Protein AF-A0A920UHJ7-F1 (afdb_monomer_lite)

Structure (mmCIF, N/CA/C/O backbone):
data_AF-A0A920UHJ7-F1
#
_entry.id   AF-A0A920UHJ7-F1
#
loop_
_atom_site.group_PDB
_atom_site.id
_atom_site.type_symbol
_atom_site.label_atom_id
_atom_site.label_alt_id
_atom_site.label_comp_id
_atom_site.label_asym_id
_atom_site.label_entity_id
_atom_site.label_seq_id
_atom_site.pdbx_PDB_ins_code
_atom_site.Cartn_x
_atom_site.Cartn_y
_atom_site.Cartn_z
_atom_site.occupancy
_atom_site.B_iso_or_equiv
_atom_site.auth_seq_id
_atom_site.auth_comp_id
_atom_site.auth_asym_id
_atom_site.auth_atom_id
_atom_site.pdbx_PDB_model_num
ATOM 1 N N . MET A 1 1 ? -5.731 12.413 8.109 1.00 67.94 1 MET A N 1
ATOM 2 C CA . MET A 1 1 ? -5.142 12.450 6.757 1.00 67.94 1 MET A CA 1
ATOM 3 C C . MET A 1 1 ? -5.422 11.106 6.135 1.00 67.94 1 MET A C 1
ATOM 5 O O . MET A 1 1 ? -5.108 10.111 6.773 1.00 67.94 1 MET A O 1
ATOM 9 N N . THR A 1 2 ? -6.055 11.079 4.972 1.00 84.75 2 THR A N 1
ATOM 10 C CA . THR A 1 2 ? -6.350 9.841 4.248 1.00 84.75 2 THR A CA 1
ATOM 11 C C . THR A 1 2 ? -5.402 9.758 3.066 1.00 84.75 2 THR A C 1
ATOM 13 O O . THR A 1 2 ? -5.240 10.725 2.326 1.00 84.75 2 THR A O 1
ATOM 16 N N . TRP A 1 3 ? -4.739 8.622 2.911 1.00 86.12 3 TRP A N 1
ATOM 17 C CA . TRP A 1 3 ? -3.847 8.355 1.792 1.00 86.12 3 TRP A CA 1
ATOM 18 C C . TRP A 1 3 ? -4.098 6.941 1.284 1.00 86.12 3 TRP A C 1
ATOM 20 O O . TRP A 1 3 ? -4.633 6.095 2.001 1.00 86.12 3 TRP A O 1
ATOM 30 N N . VAL A 1 4 ? -3.709 6.699 0.039 1.00 88.62 4 VAL A N 1
ATOM 31 C CA . VAL A 1 4 ? -3.711 5.371 -0.567 1.00 88.62 4 VAL A CA 1
ATOM 32 C C . VAL A 1 4 ? -2.315 5.104 -1.101 1.00 88.62 4 VAL A C 1
ATOM 34 O O . VAL A 1 4 ? -1.770 5.894 -1.871 1.00 88.62 4 VAL A O 1
ATOM 37 N N . CYS A 1 5 ? -1.712 4.014 -0.644 1.00 90.06 5 CYS A N 1
ATOM 38 C CA . CYS A 1 5 ? -0.465 3.524 -1.212 1.00 90.06 5 CYS A CA 1
ATOM 39 C C . CYS A 1 5 ? -0.779 2.676 -2.448 1.00 90.06 5 CYS A C 1
ATOM 41 O O . CYS A 1 5 ? -1.850 2.080 -2.552 1.00 90.06 5 CYS A O 1
ATOM 43 N N . GLY A 1 6 ? 0.164 2.602 -3.381 1.00 91.94 6 GLY A N 1
ATOM 44 C CA . GLY A 1 6 ? 0.053 1.746 -4.554 1.00 91.94 6 GLY A CA 1
ATOM 45 C C . GLY A 1 6 ? 1.427 1.399 -5.102 1.00 91.94 6 GLY A C 1
ATOM 46 O O . GLY A 1 6 ? 2.406 2.105 -4.850 1.00 91.94 6 GLY A O 1
ATOM 47 N N . PHE A 1 7 ? 1.497 0.305 -5.854 1.00 94.50 7 PHE A N 1
ATOM 48 C CA . PHE A 1 7 ? 2.708 -0.063 -6.574 1.00 94.50 7 PHE A CA 1
ATOM 49 C C . PHE A 1 7 ? 2.784 0.670 -7.911 1.00 94.50 7 PHE A C 1
ATOM 51 O O . PHE A 1 7 ? 1.801 0.768 -8.643 1.00 94.50 7 PHE A O 1
ATOM 58 N N . CYS A 1 8 ? 3.986 1.130 -8.250 1.00 95.06 8 CYS A N 1
ATOM 59 C CA . CYS A 1 8 ? 4.299 1.733 -9.538 1.00 95.06 8 CYS A CA 1
ATOM 60 C C . CYS A 1 8 ? 5.416 0.934 -10.209 1.00 95.06 8 CYS A C 1
ATOM 62 O O . CYS A 1 8 ? 6.443 0.655 -9.588 1.00 95.06 8 CYS A O 1
ATOM 64 N N . LEU A 1 9 ? 5.240 0.607 -11.490 1.00 95.81 9 LEU A N 1
ATOM 65 C CA . LEU A 1 9 ? 6.309 0.036 -12.300 1.00 95.81 9 LEU A CA 1
ATOM 66 C C . LEU A 1 9 ? 7.188 1.156 -12.863 1.00 95.81 9 LEU A C 1
ATOM 68 O O . LEU A 1 9 ? 6.716 2.013 -13.612 1.00 95.81 9 LEU A O 1
ATOM 72 N N . MET A 1 10 ? 8.472 1.142 -12.512 1.00 96.75 10 MET A N 1
ATOM 73 C CA . MET A 1 10 ? 9.431 2.133 -12.998 1.00 96.75 10 MET A CA 1
ATOM 74 C C . MET A 1 10 ? 9.731 1.927 -14.491 1.00 96.75 10 MET A C 1
ATOM 76 O O . MET A 1 10 ? 9.744 0.802 -14.999 1.00 96.75 10 MET A O 1
ATOM 80 N N . LYS A 1 11 ? 9.976 3.026 -15.216 1.00 96.38 11 LYS A N 1
ATOM 81 C CA . LYS A 1 11 ? 10.207 2.996 -16.675 1.00 96.38 11 LYS A CA 1
ATOM 82 C C . LYS A 1 11 ? 11.462 2.215 -17.071 1.00 96.38 11 LYS A C 1
ATOM 84 O O . LYS A 1 11 ? 11.521 1.687 -18.173 1.00 96.38 11 LYS A O 1
ATOM 89 N N . ASP A 1 12 ? 12.441 2.163 -16.182 1.00 96.88 12 ASP A N 1
ATOM 90 C CA . ASP A 1 12 ? 13.736 1.503 -16.322 1.00 96.88 12 ASP A CA 1
ATOM 91 C C . ASP A 1 12 ? 13.788 0.136 -15.619 1.00 96.88 12 ASP A C 1
ATOM 93 O O . ASP A 1 12 ? 14.871 -0.367 -15.318 1.00 96.88 12 ASP A O 1
ATOM 97 N N . HIS A 1 13 ? 12.631 -0.485 -15.355 1.00 96.38 13 HIS A N 1
ATOM 98 C CA . HIS A 1 13 ? 12.586 -1.846 -14.824 1.00 96.38 13 HIS A CA 1
ATOM 99 C C . HIS A 1 13 ? 13.326 -2.834 -15.738 1.00 96.38 13 HIS A C 1
ATOM 101 O O . HIS A 1 13 ? 13.365 -2.677 -16.956 1.00 96.38 13 HIS A O 1
ATOM 107 N N . ASP A 1 14 ? 13.871 -3.895 -15.140 1.00 97.50 14 ASP A N 1
ATOM 108 C CA . ASP A 1 14 ? 14.475 -5.005 -15.877 1.00 97.50 14 ASP A CA 1
ATOM 109 C C . ASP A 1 14 ? 13.395 -5.750 -16.687 1.00 97.50 14 ASP A C 1
ATOM 111 O O . ASP A 1 14 ? 12.550 -6.421 -16.077 1.00 97.50 14 ASP A O 1
ATOM 115 N N . PRO A 1 15 ? 13.407 -5.686 -18.034 1.00 96.75 15 PRO A N 1
ATOM 116 C CA . PRO A 1 15 ? 12.359 -6.294 -18.851 1.00 96.75 15 PRO A CA 1
ATOM 117 C C . PRO A 1 15 ? 12.280 -7.815 -18.683 1.00 96.75 15 PRO A C 1
ATOM 119 O O . PRO A 1 15 ? 11.213 -8.398 -18.850 1.00 96.75 15 PRO A O 1
ATOM 122 N N . ALA A 1 16 ? 13.381 -8.471 -18.291 1.00 98.19 16 ALA A N 1
ATOM 123 C CA . ALA A 1 16 ? 13.403 -9.913 -18.046 1.00 98.19 16 ALA A CA 1
ATOM 124 C C . ALA A 1 16 ? 12.658 -10.323 -16.762 1.00 98.19 16 ALA A C 1
ATOM 126 O O . ALA A 1 16 ? 12.503 -11.515 -16.488 1.00 98.19 16 ALA A O 1
ATOM 127 N N . LYS A 1 17 ? 12.217 -9.355 -15.948 1.00 97.81 17 LYS A N 1
ATOM 128 C CA . LYS A 1 17 ? 11.470 -9.586 -14.705 1.00 97.81 17 LYS A CA 1
ATOM 129 C C . LYS A 1 17 ? 9.997 -9.205 -14.804 1.00 97.81 17 LYS A C 1
ATOM 131 O O . LYS A 1 17 ? 9.311 -9.342 -13.799 1.00 97.81 17 LYS A O 1
ATOM 136 N N . LEU A 1 18 ? 9.508 -8.751 -15.960 1.00 97.56 18 LEU A N 1
ATOM 137 C CA . LEU A 1 18 ? 8.147 -8.226 -16.092 1.00 97.56 18 LEU A CA 1
ATOM 138 C C . LEU A 1 18 ? 7.082 -9.215 -15.597 1.00 97.56 18 LEU A C 1
ATOM 140 O O . LEU A 1 18 ? 6.264 -8.847 -14.760 1.00 97.56 18 LEU A O 1
ATOM 144 N N . ASP A 1 19 ? 7.163 -10.476 -16.022 1.00 98.19 19 ASP A N 1
ATOM 145 C CA . ASP A 1 19 ? 6.229 -11.520 -15.583 1.00 98.19 19 ASP A CA 1
ATOM 146 C C . ASP A 1 19 ? 6.273 -11.704 -14.061 1.00 98.19 19 ASP A C 1
ATOM 148 O O . ASP A 1 19 ? 5.243 -11.675 -13.403 1.00 98.19 19 ASP A O 1
ATOM 152 N N . LYS A 1 20 ? 7.473 -11.757 -13.468 1.00 98.12 20 LYS A N 1
ATOM 153 C CA . LYS A 1 20 ? 7.641 -11.886 -12.009 1.00 98.12 20 LYS A CA 1
ATOM 154 C C . LYS A 1 20 ? 7.105 -10.686 -11.233 1.00 98.12 20 LYS A C 1
ATOM 156 O O . LYS A 1 20 ? 6.670 -10.838 -10.095 1.00 98.12 20 LYS A O 1
ATOM 161 N N . ILE A 1 21 ? 7.202 -9.488 -11.808 1.00 98.06 21 ILE A N 1
ATOM 162 C CA . ILE A 1 21 ? 6.641 -8.279 -11.205 1.00 98.06 21 ILE A CA 1
ATOM 163 C C . ILE A 1 21 ? 5.120 -8.413 -11.154 1.00 98.06 21 ILE A C 1
ATOM 165 O O . ILE A 1 21 ? 4.53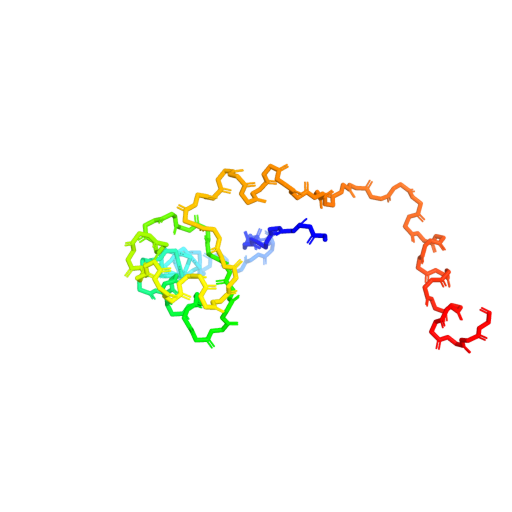5 -8.171 -10.103 1.00 98.06 21 ILE A O 1
ATOM 169 N N . TYR A 1 22 ? 4.488 -8.836 -12.250 1.00 97.88 22 TYR A N 1
ATOM 170 C CA . TYR A 1 22 ? 3.044 -9.050 -12.273 1.00 97.88 22 TYR A CA 1
ATOM 171 C C . TYR A 1 22 ? 2.602 -10.228 -11.402 1.00 97.88 22 TYR A C 1
ATOM 173 O O . TYR A 1 22 ? 1.629 -10.071 -10.675 1.00 97.88 22 TYR A O 1
ATOM 181 N N . ASP A 1 23 ? 3.358 -11.329 -11.359 1.00 98.31 23 ASP A N 1
ATOM 182 C CA . ASP A 1 23 ? 3.103 -12.444 -10.438 1.00 98.31 23 ASP A CA 1
ATOM 183 C C . ASP A 1 23 ? 3.068 -11.962 -8.979 1.00 98.31 23 ASP A C 1
ATOM 185 O O . ASP A 1 23 ? 2.201 -12.356 -8.199 1.00 98.31 23 ASP A O 1
ATOM 189 N N . TYR A 1 24 ? 3.999 -11.077 -8.601 1.00 97.56 24 TYR A N 1
ATOM 190 C CA . TYR A 1 24 ? 4.013 -10.478 -7.269 1.00 97.56 24 TYR A CA 1
ATOM 191 C C . TYR A 1 24 ? 2.807 -9.563 -7.031 1.00 97.56 24 TYR A C 1
ATOM 193 O O . TYR A 1 24 ? 2.195 -9.640 -5.968 1.00 97.56 24 TYR A O 1
ATOM 201 N N . LEU A 1 25 ? 2.461 -8.700 -7.992 1.00 97.00 25 LEU A N 1
ATOM 202 C CA . LEU A 1 25 ? 1.313 -7.797 -7.864 1.00 97.00 25 LEU A CA 1
ATOM 203 C C . LEU A 1 25 ? 0.001 -8.576 -7.722 1.00 97.00 25 LEU A C 1
ATOM 205 O O . LEU A 1 25 ? -0.805 -8.243 -6.855 1.00 97.00 25 LEU A O 1
ATOM 209 N N . ASP A 1 26 ? -0.185 -9.637 -8.504 1.00 97.06 26 ASP A N 1
ATOM 210 C CA . ASP A 1 26 ? -1.352 -10.515 -8.410 1.00 97.06 26 ASP A CA 1
ATOM 211 C C . ASP A 1 26 ? -1.402 -11.240 -7.059 1.00 97.06 26 ASP A C 1
ATOM 213 O O . ASP A 1 26 ? -2.460 -11.297 -6.425 1.00 97.06 26 ASP A O 1
ATOM 217 N N . ALA A 1 27 ? -0.262 -11.748 -6.579 1.00 97.75 27 ALA A N 1
ATOM 218 C CA . ALA A 1 27 ? -0.172 -12.384 -5.268 1.00 97.75 27 ALA A CA 1
ATOM 219 C C . ALA A 1 27 ? -0.497 -11.400 -4.133 1.00 97.75 27 ALA A C 1
ATOM 221 O O . ALA A 1 27 ? -1.308 -11.720 -3.264 1.00 97.75 27 ALA A O 1
ATOM 222 N N . TYR A 1 28 ? 0.072 -10.192 -4.166 1.00 96.50 28 TYR A N 1
ATOM 223 C CA . TYR A 1 28 ? -0.202 -9.137 -3.190 1.00 96.50 28 TYR A CA 1
ATOM 224 C C . TYR A 1 28 ? -1.683 -8.742 -3.184 1.00 96.50 28 TYR A C 1
ATOM 226 O O . TYR A 1 28 ? -2.288 -8.613 -2.126 1.00 96.50 28 TYR A O 1
ATOM 234 N N . MET A 1 29 ? -2.302 -8.629 -4.362 1.00 96.50 29 MET A N 1
ATOM 235 C CA . MET A 1 29 ? -3.718 -8.281 -4.496 1.00 96.50 29 MET A CA 1
ATOM 236 C C . MET A 1 29 ? -4.675 -9.418 -4.104 1.00 96.50 29 MET A C 1
ATOM 238 O O . MET A 1 29 ? -5.897 -9.228 -4.141 1.00 96.50 29 MET A O 1
ATOM 242 N N . SER A 1 30 ? -4.165 -10.589 -3.714 1.00 98.19 30 SER A N 1
ATOM 243 C CA . SER A 1 30 ? -4.984 -11.710 -3.259 1.00 98.19 30 SER A CA 1
ATOM 244 C C . SER A 1 30 ? -5.777 -11.379 -1.986 1.00 98.19 30 SER A C 1
ATOM 246 O O . SER A 1 30 ? -5.450 -10.478 -1.211 1.00 98.19 30 SER A O 1
ATOM 248 N N . VAL A 1 31 ? -6.859 -12.129 -1.756 1.00 98.12 31 VAL A N 1
ATOM 249 C CA . VAL A 1 31 ? -7.658 -11.996 -0.526 1.00 98.12 31 VAL A CA 1
ATOM 250 C C . VAL A 1 31 ? -6.826 -12.362 0.700 1.00 98.12 31 VAL A C 1
ATOM 252 O O . VAL A 1 31 ? -6.921 -11.682 1.713 1.00 98.12 31 VAL A O 1
ATOM 255 N N . GLU A 1 32 ? -5.998 -13.403 0.605 1.00 98.19 32 GLU A N 1
ATOM 256 C CA . GLU A 1 32 ? -5.171 -13.884 1.713 1.00 98.19 32 GLU A CA 1
ATOM 257 C C . GLU A 1 32 ? -4.153 -12.830 2.160 1.00 98.19 32 GLU A C 1
ATOM 259 O O . GLU A 1 32 ? -4.096 -12.500 3.345 1.00 98.19 32 GLU A O 1
ATOM 264 N N . SER A 1 33 ? -3.421 -12.234 1.213 1.00 97.94 33 SER A N 1
ATOM 265 C CA . SER A 1 33 ? -2.484 -11.143 1.498 1.00 97.94 33 SER A CA 1
ATOM 266 C C . SER A 1 33 ? -3.187 -9.928 2.101 1.00 97.94 33 SER A C 1
ATOM 268 O O . SER A 1 33 ? -2.723 -9.393 3.107 1.00 97.94 33 SER A O 1
ATOM 270 N N . GLY A 1 34 ? -4.347 -9.541 1.560 1.00 97.06 34 GLY A N 1
ATOM 271 C CA . GLY A 1 34 ? -5.125 -8.433 2.108 1.00 97.06 34 GLY A CA 1
ATOM 272 C C . GLY A 1 34 ? -5.660 -8.695 3.520 1.00 97.06 34 GLY A C 1
ATOM 273 O O . GLY A 1 34 ? -5.619 -7.808 4.366 1.00 97.06 34 GLY A O 1
ATOM 274 N N . VAL A 1 35 ? -6.139 -9.911 3.807 1.00 97.75 35 VAL A N 1
ATOM 275 C CA . VAL A 1 35 ? -6.584 -10.300 5.158 1.00 97.75 35 VAL A CA 1
ATOM 276 C C . VAL A 1 35 ? -5.417 -10.231 6.136 1.00 97.75 35 VAL A C 1
ATOM 278 O O . VAL A 1 35 ? -5.582 -9.715 7.241 1.00 97.75 35 VAL A O 1
ATOM 281 N N . TYR A 1 36 ? -4.244 -10.717 5.728 1.00 97.81 36 TYR A N 1
ATOM 282 C CA . TYR A 1 36 ? -3.042 -10.664 6.549 1.00 97.81 36 TYR A CA 1
ATOM 283 C C . TYR A 1 36 ? -2.639 -9.217 6.873 1.00 97.81 36 TYR A C 1
ATOM 285 O O . TYR A 1 36 ? -2.436 -8.899 8.043 1.00 97.81 36 TYR A O 1
ATOM 293 N N . GLU A 1 37 ? -2.605 -8.312 5.887 1.00 96.81 37 GLU A N 1
ATOM 294 C CA . GLU A 1 37 ? -2.321 -6.887 6.137 1.00 96.81 37 GLU A CA 1
ATOM 295 C C . GLU A 1 37 ? -3.313 -6.242 7.111 1.00 96.81 37 GLU A C 1
ATOM 297 O O . GLU A 1 37 ? -2.899 -5.536 8.037 1.00 96.81 37 GLU A O 1
ATOM 302 N N . ILE A 1 38 ? -4.610 -6.513 6.936 1.00 95.81 38 ILE A N 1
ATOM 303 C CA . ILE A 1 38 ? -5.657 -5.961 7.802 1.00 95.81 38 ILE A CA 1
ATOM 304 C C . ILE A 1 38 ? -5.483 -6.470 9.231 1.00 95.81 38 ILE A C 1
ATOM 306 O O . ILE A 1 38 ? -5.495 -5.681 10.172 1.00 95.81 38 ILE A O 1
ATOM 310 N N . VAL A 1 39 ? -5.337 -7.782 9.414 1.00 96.94 39 VAL A N 1
ATOM 311 C CA . VAL A 1 39 ? -5.410 -8.411 10.738 1.00 96.94 39 VAL A CA 1
ATOM 312 C C . VAL A 1 39 ? -4.108 -8.278 11.521 1.00 96.94 39 VAL A C 1
ATOM 314 O O . VAL A 1 39 ? -4.166 -7.996 12.720 1.00 96.94 39 VAL A O 1
ATOM 317 N N . GLU A 1 40 ? -2.963 -8.467 10.867 1.00 97.31 40 GLU A N 1
ATOM 318 C CA . GLU A 1 40 ? -1.658 -8.524 11.533 1.00 97.31 40 GLU A CA 1
ATOM 319 C C . GLU A 1 40 ? -0.975 -7.159 11.595 1.00 97.31 40 GLU A C 1
ATOM 321 O O . GLU A 1 40 ? -0.325 -6.839 12.591 1.00 97.31 40 GLU A O 1
ATOM 326 N N . TYR A 1 41 ? -1.126 -6.332 10.555 1.00 95.19 41 TYR A N 1
ATOM 327 C CA . TYR A 1 41 ? -0.483 -5.015 10.502 1.00 95.19 41 TYR A CA 1
ATOM 328 C C . TYR A 1 41 ? -1.436 -3.852 10.774 1.00 95.19 41 TYR A C 1
ATOM 330 O O . TYR A 1 41 ? -0.970 -2.741 11.026 1.00 95.19 41 TYR A O 1
ATOM 338 N N . GLY A 1 42 ? -2.752 -4.081 10.746 1.00 93.62 42 GLY A N 1
ATOM 339 C CA . GLY A 1 42 ? -3.740 -3.016 10.909 1.00 93.62 42 GLY A CA 1
ATOM 340 C C . GLY A 1 42 ? -3.778 -2.047 9.725 1.00 93.62 42 GLY A C 1
ATOM 341 O O . GLY A 1 42 ? -4.254 -0.924 9.882 1.00 93.62 42 GLY A O 1
ATOM 342 N N . TYR A 1 43 ? -3.275 -2.450 8.553 1.00 92.50 43 TYR A N 1
ATOM 343 C CA . TYR A 1 43 ? -3.341 -1.650 7.330 1.00 92.50 43 TYR A CA 1
ATOM 344 C C . TYR A 1 43 ? -4.546 -2.050 6.484 1.00 92.50 43 TYR A C 1
ATOM 346 O O . TYR A 1 43 ? -4.836 -3.226 6.294 1.00 92.50 43 TYR A O 1
ATOM 354 N N . GLY A 1 44 ? -5.261 -1.053 5.962 1.00 90.50 44 GLY A N 1
ATOM 355 C CA . GLY A 1 44 ? -6.311 -1.302 4.980 1.00 90.50 44 GLY A CA 1
ATOM 356 C C . GLY A 1 44 ? -5.711 -1.745 3.646 1.00 90.50 44 GLY A C 1
ATOM 357 O O . GLY A 1 44 ? -4.647 -1.266 3.265 1.00 90.50 44 GLY A O 1
ATOM 358 N N . HIS A 1 45 ? -6.420 -2.610 2.921 1.00 93.50 45 HIS A N 1
ATOM 359 C CA . HIS A 1 45 ? -5.953 -3.168 1.651 1.00 93.50 45 HIS A CA 1
ATOM 360 C C . HIS A 1 45 ? -6.846 -2.758 0.465 1.00 93.50 45 HIS A C 1
ATOM 362 O O . HIS A 1 45 ? -8.049 -2.556 0.611 1.00 93.50 45 HIS A O 1
ATOM 368 N N . GLY A 1 46 ? -6.286 -2.674 -0.746 1.00 91.81 46 GLY A N 1
ATOM 369 C CA . GLY A 1 46 ? -7.020 -2.254 -1.952 1.00 91.81 46 GLY A CA 1
ATOM 370 C C . GLY A 1 46 ? -8.069 -3.254 -2.467 1.00 91.81 46 GLY A C 1
ATOM 371 O O . GLY A 1 46 ? -8.835 -2.933 -3.373 1.00 91.81 46 GLY A O 1
ATOM 372 N N . ASN A 1 47 ? -8.118 -4.470 -1.914 1.00 93.56 47 ASN A N 1
ATOM 373 C CA . ASN A 1 47 ? -9.076 -5.508 -2.299 1.00 93.56 47 ASN A CA 1
ATOM 374 C C . ASN A 1 47 ? -10.271 -5.551 -1.332 1.00 93.56 47 ASN A C 1
ATOM 376 O O . ASN A 1 47 ? -10.146 -6.046 -0.213 1.00 93.56 47 ASN A O 1
ATOM 380 N N . ALA A 1 48 ? -11.449 -5.114 -1.787 1.00 91.94 48 ALA A N 1
ATOM 381 C CA . ALA A 1 48 ? -12.682 -5.122 -0.989 1.00 91.94 48 ALA A CA 1
ATOM 382 C C . ALA A 1 48 ? -13.049 -6.515 -0.440 1.00 91.94 48 ALA A C 1
ATOM 384 O O . ALA A 1 48 ? -13.530 -6.630 0.686 1.00 91.94 48 ALA A O 1
ATOM 385 N N . LYS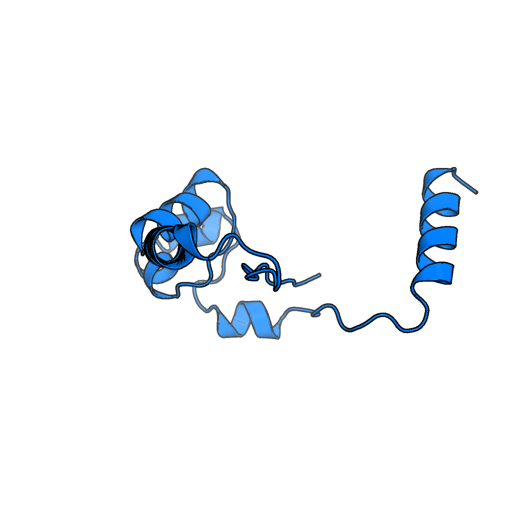 A 1 49 ? -12.729 -7.590 -1.174 1.00 94.56 49 LYS A N 1
ATOM 386 C CA . LYS A 1 49 ? -12.986 -8.970 -0.731 1.00 94.56 49 LYS A CA 1
ATOM 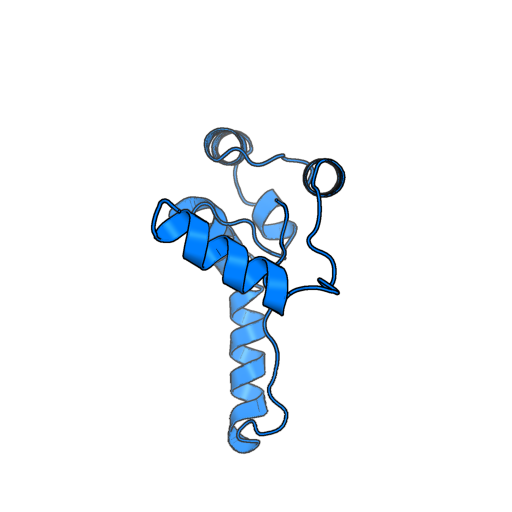387 C C . LYS A 1 49 ? -12.154 -9.370 0.489 1.00 94.56 49 LYS A C 1
ATOM 389 O O . LYS A 1 49 ? -12.544 -10.275 1.218 1.00 94.56 49 LYS A O 1
ATOM 394 N N . ALA A 1 50 ? -11.015 -8.714 0.726 1.00 95.38 50 ALA A N 1
ATOM 395 C CA . ALA A 1 50 ? -10.238 -8.928 1.943 1.00 95.38 50 ALA A CA 1
ATOM 396 C C . ALA A 1 50 ? -10.989 -8.407 3.175 1.00 95.38 50 ALA A C 1
ATOM 398 O O . ALA A 1 50 ? -11.053 -9.102 4.183 1.00 95.38 50 ALA A O 1
ATOM 399 N N . PHE A 1 51 ? -11.637 -7.241 3.076 1.00 93.69 51 PHE A N 1
ATOM 400 C CA . PHE A 1 51 ? -12.492 -6.725 4.150 1.00 93.69 51 PHE A CA 1
ATOM 401 C C . PHE A 1 51 ? -13.708 -7.622 4.396 1.00 93.69 51 PHE A C 1
ATOM 403 O O . PHE A 1 51 ? -14.032 -7.890 5.548 1.00 93.69 51 PHE A O 1
ATOM 410 N N . GLU A 1 52 ? -14.339 -8.142 3.339 1.00 93.81 52 GLU A N 1
ATOM 411 C CA . GLU A 1 52 ? -15.452 -9.102 3.452 1.00 93.81 52 GLU A CA 1
ATOM 412 C C . GLU A 1 52 ? -15.047 -10.402 4.170 1.00 93.81 52 GLU A C 1
ATOM 414 O O . GLU A 1 52 ? -15.871 -11.029 4.837 1.00 93.81 52 GLU A O 1
ATOM 419 N N . ALA A 1 53 ? -13.778 -10.804 4.047 1.00 95.88 53 ALA A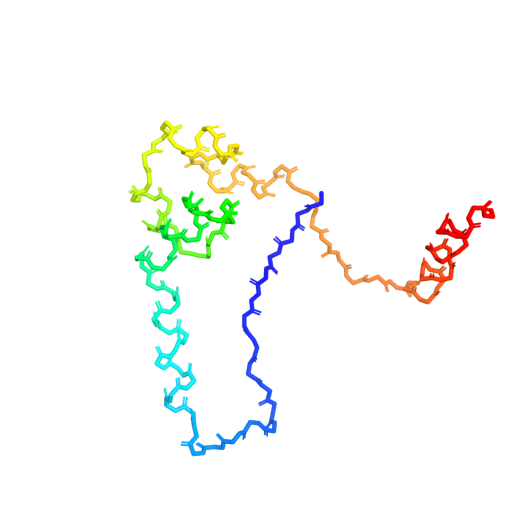 N 1
ATOM 420 C CA . ALA A 1 53 ? -13.235 -12.002 4.678 1.00 95.88 53 ALA A CA 1
ATOM 421 C C . ALA A 1 53 ? -12.830 -11.799 6.154 1.00 95.88 53 ALA A 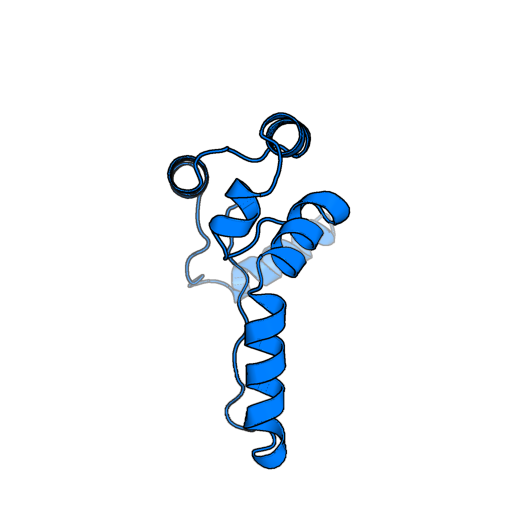C 1
ATOM 423 O O . ALA A 1 53 ? -12.653 -12.783 6.875 1.00 95.88 53 ALA A O 1
ATOM 424 N N . VAL A 1 54 ? -12.703 -10.555 6.633 1.00 95.50 54 VAL A N 1
ATOM 425 C CA . VAL A 1 54 ? -12.393 -10.249 8.038 1.00 95.50 54 VAL A CA 1
ATOM 426 C C . VAL A 1 54 ? -13.685 -10.063 8.831 1.00 95.50 54 VAL A C 1
ATOM 428 O O . VAL A 1 54 ? -14.619 -9.386 8.411 1.00 95.50 54 VAL A O 1
ATOM 431 N N . SER A 1 55 ? -13.747 -10.651 10.031 1.00 95.19 55 SER A N 1
ATOM 432 C CA . SER A 1 55 ? -14.947 -10.534 10.864 1.00 95.19 55 SER A CA 1
ATOM 433 C C . SER A 1 55 ? -15.263 -9.065 11.216 1.00 95.19 55 SER A C 1
ATOM 435 O O . SER A 1 55 ? -14.346 -8.311 11.562 1.00 95.19 55 SER A O 1
ATOM 437 N N . PRO A 1 56 ? -16.549 -8.660 11.259 1.00 93.81 56 PRO A N 1
ATOM 438 C CA . PRO A 1 56 ? -16.930 -7.301 11.653 1.00 93.81 56 PRO A CA 1
ATOM 439 C C . PRO A 1 56 ? -16.417 -6.893 13.041 1.00 93.81 56 PRO A C 1
ATOM 441 O O . PRO A 1 56 ? -16.090 -5.731 13.269 1.00 93.81 56 PRO A O 1
ATOM 444 N N . GLY A 1 57 ? -16.316 -7.852 13.972 1.00 95.56 57 GLY A N 1
ATOM 445 C CA . GLY A 1 57 ? -15.757 -7.621 15.306 1.00 95.56 57 GLY A CA 1
ATOM 446 C C . GLY A 1 57 ? -14.283 -7.219 15.259 1.00 95.56 57 GLY A C 1
ATOM 447 O O . GLY A 1 57 ? -13.905 -6.248 15.910 1.00 95.56 57 GLY A O 1
ATOM 448 N N . LYS A 1 58 ? -13.479 -7.906 14.437 1.00 95.44 58 LYS A N 1
ATOM 449 C CA . LYS A 1 58 ? -12.059 -7.579 14.257 1.00 95.44 58 LYS A CA 1
ATOM 450 C C . LYS A 1 58 ? -11.866 -6.264 13.504 1.00 95.44 58 LYS A C 1
ATOM 452 O O . LYS A 1 58 ? -11.034 -5.463 13.912 1.00 95.44 58 LYS A O 1
ATOM 457 N N . LEU A 1 59 ? -12.662 -5.998 12.463 1.00 94.25 59 LEU A N 1
ATOM 458 C CA . LEU A 1 59 ? -12.631 -4.706 11.764 1.00 94.25 59 LEU A CA 1
ATOM 459 C C . LEU A 1 59 ? -12.911 -3.549 12.729 1.00 94.25 59 LEU A C 1
ATOM 461 O O . LEU A 1 59 ? -12.154 -2.584 12.770 1.00 94.25 59 LEU A O 1
ATOM 465 N N . LYS A 1 60 ? -13.936 -3.689 13.576 1.00 93.56 60 LYS A N 1
ATOM 466 C CA . LYS A 1 60 ? -14.266 -2.694 14.599 1.00 93.56 60 LYS A CA 1
ATOM 467 C C . LYS A 1 60 ? -13.153 -2.522 15.637 1.00 93.56 60 LYS A C 1
ATOM 469 O O . LYS A 1 60 ? -12.872 -1.392 16.020 1.00 93.56 60 LYS A O 1
ATOM 474 N N . GLU A 1 61 ? -12.537 -3.612 16.098 1.00 95.38 61 GLU A N 1
ATOM 475 C CA . GLU A 1 61 ? -11.392 -3.580 17.025 1.00 95.38 61 GLU A CA 1
ATOM 476 C C . GLU A 1 61 ? -10.213 -2.783 16.447 1.00 95.38 61 GLU A C 1
ATOM 478 O O . GLU A 1 61 ? -9.595 -1.996 17.158 1.00 95.38 61 GLU A O 1
ATOM 483 N N . LEU A 1 62 ? -9.947 -2.945 15.149 1.00 93.88 62 LEU A N 1
ATOM 484 C CA . LEU A 1 62 ? -8.884 -2.253 14.418 1.00 93.88 62 LEU A CA 1
ATOM 485 C C . LEU A 1 62 ? -9.253 -0.816 14.001 1.00 93.88 62 LEU A C 1
ATOM 487 O O . LEU A 1 62 ? -8.417 -0.102 13.458 1.00 93.88 62 LEU A O 1
ATOM 491 N N . GLY A 1 63 ? -10.493 -0.379 14.244 1.00 90.62 63 GLY A N 1
ATOM 492 C CA . GLY A 1 63 ? -10.972 0.953 13.866 1.00 90.62 63 GLY A CA 1
ATOM 493 C C . GLY A 1 63 ? -11.379 1.092 12.396 1.00 90.62 63 GLY A C 1
ATOM 494 O O . GLY A 1 63 ? -11.566 2.211 11.922 1.00 90.62 63 GLY A O 1
ATOM 495 N N . PHE A 1 64 ? -11.549 -0.018 11.676 1.00 90.12 64 PHE A N 1
ATOM 496 C CA . PHE A 1 64 ? -12.058 -0.009 10.309 1.00 90.12 64 PHE A CA 1
ATOM 497 C C . PHE A 1 64 ? -13.584 0.093 10.267 1.00 90.12 64 PHE A C 1
ATOM 499 O O . PHE A 1 64 ? -14.301 -0.500 11.078 1.00 90.12 64 PHE A O 1
ATOM 506 N N . SER A 1 65 ? -14.081 0.809 9.256 1.00 84.31 65 SER A N 1
ATOM 507 C CA . SER A 1 65 ? -15.483 0.726 8.854 1.00 84.31 65 SER A CA 1
ATOM 508 C C . SER A 1 65 ? -15.727 -0.570 8.082 1.00 84.31 65 SER A C 1
ATOM 510 O O . SER A 1 65 ? -14.878 -1.016 7.313 1.00 84.31 65 SER A O 1
ATOM 512 N N . THR A 1 66 ? -16.918 -1.148 8.228 1.00 82.75 66 THR A N 1
ATOM 513 C CA . THR A 1 66 ? -17.398 -2.209 7.326 1.00 82.75 66 THR A CA 1
ATOM 514 C C . THR A 1 66 ? -17.870 -1.653 5.978 1.00 82.75 66 THR A C 1
ATOM 516 O O . THR A 1 66 ? -18.218 -2.423 5.090 1.00 82.75 66 THR A O 1
ATOM 519 N N . ASN A 1 67 ? -17.907 -0.325 5.828 1.00 84.31 67 ASN A N 1
ATOM 520 C CA . ASN A 1 67 ? -18.227 0.382 4.597 1.00 84.31 67 ASN A CA 1
ATOM 521 C C . ASN A 1 67 ? -17.023 1.238 4.170 1.00 84.31 67 ASN A C 1
ATOM 523 O O . ASN A 1 67 ? -16.740 2.285 4.759 1.00 84.31 67 ASN A O 1
ATOM 527 N N . ALA A 1 68 ? -16.312 0.782 3.137 1.00 78.25 68 ALA A N 1
ATOM 528 C CA . ALA A 1 68 ? -15.139 1.472 2.613 1.00 78.25 68 ALA A CA 1
ATOM 529 C C . ALA A 1 68 ? -15.479 2.864 2.050 1.00 78.25 68 ALA A C 1
ATOM 531 O O . ALA A 1 68 ? -14.695 3.793 2.225 1.00 78.25 68 ALA A O 1
ATOM 532 N N . GLU A 1 69 ? -16.649 3.041 1.428 1.00 82.25 69 GLU A N 1
ATOM 533 C CA . GLU A 1 69 ? -17.058 4.334 0.864 1.00 82.25 69 GLU A CA 1
ATOM 534 C C . GLU A 1 69 ? -17.252 5.384 1.957 1.00 82.25 69 GLU A C 1
ATOM 536 O O . GLU A 1 69 ? -16.750 6.497 1.831 1.00 82.25 69 GLU A O 1
ATOM 541 N N . GLU A 1 70 ? -17.906 5.021 3.064 1.00 84.38 70 GLU A N 1
ATOM 542 C CA . GLU A 1 70 ? -18.056 5.911 4.223 1.00 84.38 70 GLU A CA 1
ATOM 543 C C . GLU A 1 70 ? -16.696 6.309 4.808 1.00 84.38 70 GLU A C 1
ATOM 545 O O . GLU A 1 70 ? -16.469 7.481 5.120 1.00 84.38 70 GLU A O 1
ATOM 550 N N . MET A 1 71 ? -15.769 5.352 4.921 1.00 82.50 71 MET A N 1
ATOM 551 C CA . MET A 1 71 ? -14.425 5.613 5.437 1.00 82.50 71 MET A CA 1
ATOM 552 C C . MET A 1 71 ? -13.661 6.589 4.538 1.00 82.50 71 MET A C 1
ATOM 554 O O . MET A 1 71 ? -13.103 7.569 5.034 1.00 82.50 71 MET A O 1
ATOM 558 N N . LEU A 1 72 ? -13.669 6.361 3.222 1.00 85.44 72 LEU A N 1
ATOM 559 C CA . LEU A 1 72 ? -12.997 7.232 2.259 1.00 85.44 72 LEU A CA 1
ATOM 560 C C . LEU A 1 72 ? -13.657 8.619 2.211 1.00 85.44 72 LEU A C 1
ATOM 562 O O . LEU A 1 72 ? -12.948 9.619 2.260 1.00 85.44 72 LEU A O 1
ATOM 566 N N . ALA A 1 73 ? -14.991 8.700 2.200 1.00 87.94 73 ALA A N 1
ATOM 567 C CA . ALA A 1 73 ? -15.732 9.964 2.152 1.00 87.94 73 ALA A CA 1
ATOM 568 C C . ALA A 1 73 ? -15.547 10.831 3.409 1.00 87.94 73 ALA A C 1
ATOM 570 O O . ALA A 1 73 ? -15.619 12.055 3.327 1.00 87.94 73 ALA A O 1
ATOM 571 N N . SER A 1 74 ? -15.288 10.219 4.568 1.00 87.12 74 SER A N 1
ATOM 572 C CA . SER A 1 74 ? -14.951 10.948 5.800 1.00 87.12 74 SER A CA 1
ATOM 573 C C . SER A 1 74 ? -13.524 11.517 5.809 1.00 87.12 74 SER A C 1
ATOM 575 O O . SER A 1 74 ? -13.171 12.328 6.668 1.00 87.12 74 SER A O 1
ATOM 577 N N . GLY A 1 75 ? -12.688 11.071 4.870 1.00 86.88 75 GLY A N 1
ATOM 578 C CA . GLY A 1 75 ? -11.280 11.404 4.773 1.00 86.88 75 GLY A CA 1
ATOM 579 C C . GLY A 1 75 ? -10.993 12.737 4.090 1.00 86.88 75 GLY A C 1
ATOM 580 O O . GLY A 1 75 ? -11.705 13.169 3.191 1.00 86.88 75 GLY A O 1
ATOM 581 N N . ILE A 1 76 ? -9.870 13.354 4.463 1.00 90.69 76 ILE A N 1
ATOM 582 C CA . ILE A 1 76 ? -9.243 14.423 3.675 1.00 90.69 76 ILE A CA 1
ATOM 583 C C . ILE A 1 76 ? -8.056 13.798 2.949 1.00 90.69 76 ILE A C 1
ATOM 585 O O . ILE A 1 76 ? -7.080 13.403 3.602 1.00 90.69 76 ILE A O 1
ATOM 589 N N . PHE A 1 77 ? -8.164 13.684 1.626 1.00 89.88 77 PHE A N 1
ATOM 590 C CA . PHE A 1 77 ? -7.103 13.152 0.778 1.00 89.88 77 PHE A CA 1
ATOM 591 C C . PHE A 1 77 ? -6.010 14.185 0.549 1.00 89.88 77 PHE A C 1
ATOM 593 O O . PHE A 1 77 ? -6.271 15.382 0.444 1.00 89.88 77 PHE A O 1
ATOM 600 N N . GLN A 1 78 ? -4.774 13.702 0.472 1.00 86.31 78 GLN A N 1
ATOM 601 C CA . GLN A 1 78 ? -3.657 14.542 0.075 1.00 86.31 78 GLN A CA 1
ATOM 602 C C . GLN A 1 78 ? -3.777 14.907 -1.411 1.00 86.31 78 GLN A C 1
ATOM 604 O O . GLN A 1 78 ? -3.959 14.036 -2.260 1.00 86.31 78 GLN A O 1
ATOM 609 N N . GLU A 1 79 ? -3.638 16.195 -1.710 1.00 87.12 79 GLU A N 1
ATOM 610 C CA . GLU A 1 79 ? -3.548 16.731 -3.068 1.00 87.12 79 GLU A CA 1
ATOM 611 C C . GLU A 1 79 ? -2.111 17.193 -3.370 1.00 87.12 79 GLU A C 1
ATOM 613 O O . GLU A 1 79 ? -1.324 17.393 -2.437 1.00 87.12 79 GLU A O 1
ATOM 618 N N . PRO A 1 80 ? -1.740 17.382 -4.653 1.00 89.62 80 PRO A N 1
ATOM 619 C CA . PRO A 1 80 ? -0.448 17.952 -5.018 1.00 89.62 80 PRO A CA 1
ATOM 620 C C . PRO A 1 80 ? -0.192 19.298 -4.326 1.00 89.62 80 PRO A C 1
ATOM 622 O O . PRO A 1 80 ? -0.962 20.250 -4.460 1.00 89.62 80 PRO A O 1
ATOM 625 N N . ILE A 1 81 ? 0.917 19.385 -3.594 1.00 90.31 81 ILE A N 1
ATOM 626 C CA . ILE A 1 81 ? 1.253 20.543 -2.765 1.00 90.31 81 ILE A CA 1
ATOM 627 C C . ILE A 1 81 ? 2.037 21.567 -3.598 1.00 90.31 81 ILE A C 1
ATOM 629 O O . ILE A 1 81 ? 3.205 21.365 -3.917 1.00 90.31 81 ILE A O 1
ATOM 633 N N . ALA A 1 82 ? 1.415 22.702 -3.922 1.00 93.94 82 ALA A N 1
ATOM 634 C CA . ALA A 1 82 ? 2.021 23.722 -4.787 1.00 93.94 82 ALA A CA 1
ATOM 635 C C . ALA A 1 82 ? 3.229 24.454 -4.164 1.00 93.94 82 ALA A C 1
ATOM 637 O O . ALA A 1 82 ? 4.084 24.963 -4.884 1.00 93.94 82 ALA A O 1
ATOM 638 N N . ASN A 1 83 ? 3.302 24.528 -2.833 1.00 95.38 83 ASN A N 1
ATOM 639 C CA . ASN A 1 83 ? 4.351 25.221 -2.079 1.00 95.38 83 ASN A CA 1
ATOM 640 C C . ASN A 1 83 ? 5.206 24.260 -1.232 1.00 95.38 83 ASN A C 1
ATOM 642 O O . ASN A 1 83 ? 5.684 24.642 -0.163 1.00 95.38 83 ASN A O 1
ATOM 646 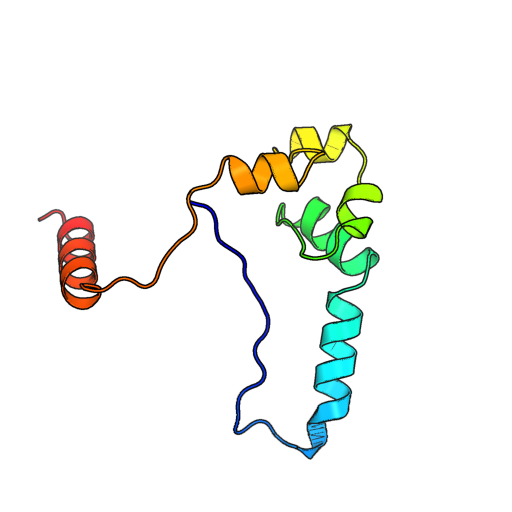N N . GLU A 1 84 ? 5.402 23.025 -1.704 1.00 94.25 84 GLU A N 1
ATOM 647 C CA . GLU A 1 84 ? 6.113 21.963 -0.981 1.00 94.25 84 GLU A CA 1
ATOM 648 C C . GLU A 1 84 ? 7.464 22.409 -0.382 1.00 94.25 84 GLU A C 1
ATOM 650 O O . GLU A 1 84 ? 7.658 22.173 0.811 1.00 94.25 84 GLU A O 1
ATOM 655 N N . PRO A 1 85 ? 8.359 23.131 -1.096 1.00 95.88 85 PRO A N 1
ATOM 656 C CA . PRO A 1 85 ? 9.645 23.533 -0.520 1.00 95.88 85 PRO A CA 1
ATOM 657 C C . PRO A 1 85 ? 9.512 24.430 0.718 1.00 95.88 85 PRO A C 1
ATOM 659 O O . PRO A 1 85 ? 10.286 24.307 1.662 1.00 95.88 85 PRO A O 1
ATOM 662 N N . ALA A 1 86 ? 8.514 25.319 0.745 1.00 96.94 86 ALA A N 1
ATOM 663 C CA . ALA A 1 86 ? 8.280 26.191 1.894 1.00 96.94 86 ALA A CA 1
ATOM 664 C C . ALA A 1 86 ? 7.750 25.402 3.100 1.00 96.94 86 ALA A C 1
ATOM 666 O O . ALA A 1 86 ? 8.164 25.645 4.231 1.00 96.94 86 ALA A O 1
ATOM 667 N N . LEU A 1 87 ? 6.865 24.430 2.855 1.00 95.88 87 LEU A N 1
ATOM 668 C CA . LEU A 1 87 ? 6.339 23.550 3.900 1.00 95.88 87 LEU A CA 1
ATOM 669 C C . LEU A 1 87 ? 7.413 22.612 4.456 1.00 95.88 87 LEU A C 1
ATOM 671 O O . LEU A 1 87 ? 7.408 22.347 5.653 1.00 95.88 87 LEU A O 1
ATOM 675 N N . GLN A 1 88 ? 8.349 22.153 3.622 1.00 96.62 88 GLN A N 1
ATOM 676 C CA . GLN A 1 88 ? 9.504 21.372 4.069 1.00 96.62 88 GLN A CA 1
ATOM 677 C C . GLN A 1 88 ? 10.411 22.195 4.991 1.00 96.62 88 GLN A C 1
ATOM 679 O O . GLN A 1 88 ? 10.760 21.718 6.067 1.00 96.62 88 GLN A O 1
ATOM 684 N N . THR A 1 89 ? 10.730 23.444 4.632 1.00 97.69 89 THR A N 1
ATOM 685 C CA . THR A 1 89 ? 11.496 24.343 5.514 1.00 97.69 89 THR A CA 1
ATOM 686 C C . THR A 1 89 ? 10.785 24.549 6.847 1.00 97.69 89 THR A C 1
ATOM 688 O O . THR A 1 89 ? 11.383 24.334 7.897 1.00 97.69 89 THR A O 1
ATOM 691 N N . MET A 1 90 ? 9.490 24.877 6.809 1.00 97.38 90 MET A N 1
ATOM 692 C CA . MET A 1 90 ? 8.676 25.052 8.014 1.00 97.38 90 MET A CA 1
ATOM 693 C C . MET A 1 90 ? 8.650 23.778 8.876 1.00 97.38 90 MET A C 1
ATOM 695 O O . MET A 1 90 ? 8.727 23.849 10.098 1.00 97.38 90 MET A O 1
ATOM 699 N N . PHE A 1 91 ? 8.558 22.597 8.260 1.00 96.81 91 PHE A N 1
ATOM 700 C CA . PHE A 1 91 ? 8.591 21.324 8.980 1.00 96.81 91 PHE A CA 1
ATOM 701 C C . PHE A 1 91 ? 9.928 21.100 9.700 1.00 96.81 91 PHE A C 1
ATOM 703 O O . PHE A 1 91 ? 9.939 20.631 10.840 1.00 96.81 91 PHE A O 1
ATOM 710 N N . GLU A 1 92 ? 11.048 21.468 9.077 1.00 98.06 92 GLU A N 1
ATOM 711 C CA . GLU A 1 92 ? 12.369 21.388 9.707 1.00 98.06 92 GLU A CA 1
ATOM 712 C C . GLU A 1 92 ? 12.550 22.415 10.836 1.00 98.06 92 GLU A C 1
ATOM 714 O O . GLU A 1 92 ? 13.117 22.073 11.874 1.00 98.06 92 GLU A O 1
ATOM 719 N N . GLU A 1 93 ? 12.008 23.628 10.701 1.00 97.94 93 GLU A N 1
ATOM 720 C CA . GLU A 1 93 ? 11.975 24.630 11.780 1.00 97.94 93 GLU A CA 1
ATOM 721 C C . GLU A 1 93 ? 11.189 24.118 12.996 1.00 97.94 93 GLU A C 1
ATOM 723 O O . GLU A 1 93 ? 11.702 24.127 14.117 1.00 97.94 93 GLU A O 1
ATOM 728 N N . VAL A 1 94 ? 9.995 23.554 12.772 1.00 97.88 94 VAL A N 1
ATOM 729 C CA . VAL A 1 94 ? 9.168 22.957 13.835 1.00 97.88 94 VAL A CA 1
ATOM 730 C C . VAL A 1 94 ? 9.897 21.803 14.527 1.00 97.88 94 VAL A C 1
ATOM 732 O O . VAL A 1 94 ? 9.885 21.716 15.755 1.00 97.88 94 VAL A O 1
ATOM 735 N N . LYS A 1 95 ? 10.573 20.925 13.773 1.00 97.19 95 LYS A N 1
ATOM 736 C CA . LYS A 1 95 ? 11.400 19.847 14.348 1.00 97.19 95 LYS A CA 1
ATOM 737 C C . LYS A 1 95 ? 12.565 20.382 15.180 1.00 97.19 95 LYS A C 1
ATOM 739 O O . LYS A 1 95 ? 12.946 19.741 16.157 1.00 97.19 95 LYS A O 1
ATOM 744 N N . ALA A 1 96 ? 13.124 21.527 14.797 1.00 97.50 96 ALA A N 1
ATOM 745 C CA . ALA A 1 96 ? 14.187 22.207 15.530 1.00 97.50 96 ALA A CA 1
ATOM 746 C C . ALA A 1 96 ? 13.681 22.986 16.761 1.00 97.50 96 ALA A C 1
ATOM 748 O O . ALA A 1 96 ? 14.498 23.431 17.567 1.00 97.50 96 ALA A O 1
ATOM 749 N N . GLY A 1 97 ? 12.361 23.124 16.932 1.00 96.00 97 GLY A N 1
ATOM 750 C CA . GLY A 1 97 ? 11.748 23.889 18.019 1.00 96.00 97 GLY A CA 1
ATOM 751 C C . GLY A 1 97 ? 11.855 25.405 17.837 1.00 96.00 97 GLY A C 1
ATOM 752 O O . GLY A 1 97 ? 11.899 26.122 18.839 1.00 96.00 97 GLY A O 1
ATOM 753 N N . LEU A 1 98 ? 11.960 25.866 16.587 1.00 81.12 98 LEU A N 1
ATOM 754 C CA . LEU A 1 98 ? 12.013 27.279 16.203 1.00 81.12 98 LEU A CA 1
ATOM 755 C C . LEU A 1 98 ? 10.616 27.880 16.010 1.00 81.12 98 LEU A C 1
ATOM 757 O O . LEU A 1 98 ? 9.681 27.128 15.650 1.00 81.12 98 LEU A O 1
#

Foldseek 3Di:
DDEDDDDDDDPPDDPVCPVVVVVVVVVCLDLVNQLCCCQVVVDHDPHLVVLVVDDPVSCVVSVHDNDPVVVVVVDDYDDDDPPVVVVVVVVVCVVVVD

Secondary structure (DSSP, 8-state):
-B--------TT--GGGHHHHHHHHHHHTSHHHHHHIIIII----S-HHHHHHS-HHHHHHTT--S-HHHHHHTS-B----TTHHHHHHHHHHHHHT-

Radius of gyration: 18.17 Å; chains: 1; bounding box: 33×41×37 Å

Sequence (98 aa):
MTWVCGFCLMKDHDPAKLDKIYDYLDAYMSVESGVYEIVEYGYGHGNAKAFEAVSPGKLKELGFSTNAEEMLASGIFQEPIANEPALQTMFEEVKAGL

pLDDT: mean 93.36, std 5.42, range [67.94, 98.31]